Protein AF-A0A0M3KGV6-F1 (afdb_monomer_lite)

Structure (mmCIF, N/CA/C/O backbone):
data_AF-A0A0M3KGV6-F1
#
_entry.id   AF-A0A0M3KGV6-F1
#
loop_
_atom_site.group_PDB
_atom_site.id
_atom_site.type_symbol
_atom_site.label_atom_id
_atom_site.label_alt_id
_atom_site.label_comp_id
_atom_site.label_asym_id
_atom_site.label_entity_id
_atom_site.label_seq_id
_atom_site.pdbx_PDB_ins_code
_atom_site.Cartn_x
_atom_site.Cartn_y
_atom_site.Cartn_z
_atom_site.occupancy
_atom_site.B_iso_or_equiv
_atom_site.auth_seq_id
_atom_site.auth_comp_id
_atom_site.auth_asym_id
_atom_site.auth_atom_id
_atom_site.pdbx_PDB_model_num
ATOM 1 N N . LEU A 1 1 ? -7.366 12.504 20.584 1.00 58.72 1 LEU A N 1
ATOM 2 C CA . LEU A 1 1 ? -8.712 12.771 20.027 1.00 58.72 1 LEU A CA 1
ATOM 3 C C . LEU A 1 1 ? -9.792 12.940 21.110 1.00 58.72 1 LEU A C 1
ATOM 5 O O . LEU A 1 1 ? -10.593 13.842 20.958 1.00 58.72 1 LEU A O 1
ATOM 9 N N . LYS A 1 2 ? -9.774 12.200 22.235 1.00 55.66 2 LYS A N 1
ATOM 10 C CA . LYS A 1 2 ? -10.785 12.264 23.326 1.00 55.66 2 LYS A CA 1
ATOM 11 C C . LYS A 1 2 ? -11.019 13.610 24.062 1.00 55.66 2 LYS A C 1
ATOM 13 O O . LYS A 1 2 ? -11.798 13.629 25.004 1.00 55.66 2 LYS A O 1
ATOM 18 N N . CYS A 1 3 ? -10.371 14.713 23.681 1.00 60.16 3 CYS A N 1
ATOM 19 C CA . CYS A 1 3 ? -10.486 16.003 24.386 1.00 60.16 3 CYS A CA 1
ATOM 20 C C . CYS A 1 3 ? -11.195 17.097 23.567 1.00 60.16 3 CYS A C 1
ATOM 22 O O . CYS A 1 3 ? -11.128 18.264 23.943 1.00 60.16 3 CYS A O 1
ATOM 24 N N . LEU A 1 4 ? -11.817 16.754 22.433 1.00 69.75 4 LEU A N 1
ATOM 25 C CA . LEU A 1 4 ? -12.509 17.725 21.584 1.00 69.75 4 LEU A CA 1
ATOM 26 C C . LEU A 1 4 ? -14.022 17.729 21.868 1.00 69.75 4 LEU A C 1
ATOM 28 O O . LEU A 1 4 ? -14.597 16.651 22.001 1.00 69.75 4 LEU A O 1
ATOM 32 N N . PRO A 1 5 ? -14.682 18.905 21.900 1.00 69.06 5 PRO A N 1
ATOM 33 C CA . PRO A 1 5 ? -16.128 19.014 22.135 1.00 69.06 5 PRO A CA 1
ATOM 34 C C . PRO A 1 5 ? -17.005 18.282 21.102 1.00 69.06 5 PRO A C 1
ATOM 36 O O . PRO A 1 5 ? -18.138 17.945 21.414 1.00 69.06 5 PRO A O 1
ATOM 39 N N . TYR A 1 6 ? -16.473 18.009 19.902 1.00 71.44 6 TYR A N 1
ATOM 40 C CA . TYR A 1 6 ? -17.167 17.366 18.771 1.00 71.44 6 TYR A CA 1
ATOM 41 C C . TYR A 1 6 ? -16.639 15.952 18.479 1.00 71.44 6 TYR A C 1
ATOM 43 O O . TYR A 1 6 ? -16.608 15.504 17.336 1.00 71.44 6 TYR A O 1
ATOM 51 N N . PHE A 1 7 ? -16.136 15.259 19.503 1.00 71.00 7 PHE A N 1
ATOM 52 C CA . PHE A 1 7 ? -15.466 13.969 19.334 1.00 71.00 7 PHE A CA 1
ATOM 53 C C . PHE A 1 7 ? -16.352 12.907 18.661 1.00 71.00 7 PHE A C 1
ATOM 55 O O . PHE A 1 7 ? -15.875 12.227 17.758 1.00 71.00 7 PHE A O 1
ATOM 62 N N . ASP A 1 8 ? -17.630 12.806 19.036 1.00 71.94 8 ASP A N 1
ATOM 63 C CA . ASP A 1 8 ? -18.543 11.795 18.481 1.00 71.94 8 ASP A CA 1
ATOM 64 C C . ASP A 1 8 ? -18.888 12.055 17.002 1.00 71.94 8 ASP A C 1
ATOM 66 O O . ASP A 1 8 ? -18.992 11.123 16.203 1.00 71.94 8 ASP A O 1
ATOM 70 N N . GLU A 1 9 ? -19.009 13.325 16.605 1.00 80.19 9 GLU A N 1
ATOM 71 C CA . GLU A 1 9 ? -19.209 13.711 15.202 1.00 80.19 9 GLU A CA 1
ATOM 72 C C . GLU A 1 9 ? -17.963 13.401 14.364 1.00 80.19 9 GLU A C 1
ATOM 74 O O . GLU A 1 9 ? -18.074 12.872 13.258 1.00 80.19 9 GLU A O 1
ATOM 79 N N . LEU A 1 10 ? -16.778 13.634 14.938 1.00 81.12 10 LEU A N 1
ATOM 80 C CA . LEU A 1 10 ? -15.491 13.328 14.318 1.00 81.12 10 LEU A CA 1
ATOM 81 C C . LEU A 1 10 ? -15.290 11.819 14.114 1.00 81.12 10 LEU A C 1
ATOM 83 O O . LEU A 1 10 ? -14.703 11.402 13.118 1.00 81.12 10 LEU A O 1
ATOM 87 N N . GLU A 1 11 ? -15.765 10.984 15.045 1.00 83.44 11 GLU A N 1
ATOM 88 C CA . GLU A 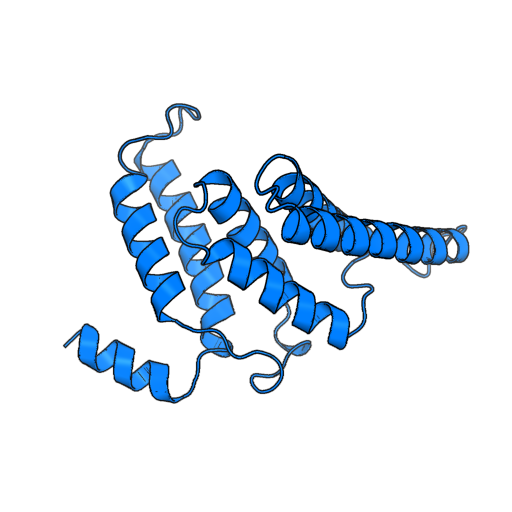1 11 ? -15.710 9.527 14.899 1.00 83.44 11 GLU A CA 1
ATOM 89 C C . GLU A 1 11 ? -16.551 9.044 13.716 1.00 83.44 11 GLU A C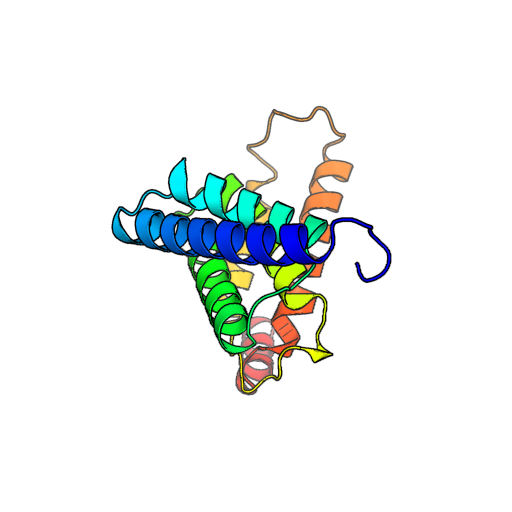 1
ATOM 91 O O . GLU A 1 11 ? -16.076 8.244 12.906 1.00 83.44 11 GLU A O 1
ATOM 96 N N . LYS A 1 12 ? -17.775 9.563 13.586 1.00 87.38 12 LYS A N 1
ATOM 97 C CA . LYS A 1 12 ? -18.666 9.224 12.475 1.00 87.38 12 LYS A CA 1
ATOM 98 C C . LYS A 1 12 ? -18.114 9.716 11.138 1.00 87.38 12 LYS A C 1
ATOM 100 O O . LYS A 1 12 ? -18.116 8.964 10.166 1.00 87.38 12 LYS A O 1
ATOM 105 N N . GLU A 1 13 ? -17.605 10.945 11.098 1.00 89.50 13 GLU A N 1
ATOM 106 C CA . GLU A 1 13 ? -16.963 11.512 9.910 1.00 89.50 13 GLU A CA 1
ATOM 107 C C . GLU A 1 13 ? -15.760 10.668 9.470 1.00 89.50 13 GLU A C 1
ATOM 109 O O . GLU A 1 13 ? -15.630 10.352 8.289 1.00 89.50 13 GLU A O 1
ATOM 114 N N . ALA A 1 14 ? -14.921 10.228 10.413 1.00 90.56 14 ALA A N 1
ATOM 115 C CA . ALA A 1 14 ? -13.785 9.364 10.115 1.00 90.56 14 ALA A CA 1
ATOM 116 C C . ALA A 1 14 ? -14.226 8.009 9.535 1.00 90.56 14 ALA A C 1
ATOM 118 O O . ALA A 1 14 ? -13.641 7.525 8.562 1.00 90.56 14 ALA A O 1
ATOM 119 N N . ASP A 1 15 ? -15.253 7.383 10.107 1.00 91.81 15 ASP A N 1
ATOM 120 C CA . ASP A 1 15 ? -15.755 6.094 9.624 1.00 91.81 15 ASP A CA 1
ATOM 121 C C . ASP A 1 15 ? -16.373 6.228 8.217 1.00 91.81 15 ASP A C 1
ATOM 123 O O . ASP A 1 15 ? -16.167 5.372 7.346 1.00 91.81 15 ASP A O 1
ATOM 127 N N . ASP A 1 16 ? -17.082 7.330 7.960 1.00 93.75 16 ASP A N 1
ATOM 128 C CA . ASP A 1 16 ? -17.654 7.651 6.654 1.00 93.75 16 ASP A CA 1
ATOM 129 C C . ASP A 1 16 ? -16.567 7.975 5.618 1.00 93.75 16 ASP A C 1
ATOM 131 O O . ASP A 1 16 ? -16.615 7.446 4.501 1.00 93.75 16 ASP A O 1
ATOM 135 N N . HIS A 1 17 ? -15.549 8.762 5.975 1.00 94.69 17 HIS A N 1
ATOM 136 C CA . HIS A 1 17 ? -14.412 9.082 5.104 1.00 94.69 17 HIS A CA 1
ATOM 137 C C . HIS A 1 17 ? -13.636 7.820 4.727 1.00 94.69 17 HIS A C 1
ATOM 139 O O . HIS A 1 17 ? -13.374 7.582 3.546 1.00 94.69 17 HIS A O 1
ATOM 145 N N . PHE A 1 18 ? -13.358 6.943 5.695 1.00 95.94 18 PHE A N 1
ATOM 146 C CA . PHE A 1 18 ? -12.679 5.681 5.421 1.00 95.94 18 PHE A CA 1
ATOM 147 C C . PHE A 1 18 ? -13.497 4.766 4.503 1.00 95.94 18 PHE A C 1
ATOM 149 O O . PHE A 1 18 ? -12.945 4.123 3.605 1.00 95.94 18 PHE A O 1
ATOM 156 N N . ARG A 1 19 ? -14.827 4.730 4.668 1.00 95.69 19 ARG A N 1
ATOM 157 C CA . ARG A 1 19 ? -15.716 3.982 3.766 1.00 95.69 19 ARG A CA 1
ATOM 158 C C . ARG A 1 19 ? -15.622 4.496 2.328 1.00 95.69 19 ARG A C 1
ATOM 160 O O . ARG A 1 19 ? -15.545 3.677 1.410 1.00 95.69 19 ARG A O 1
ATOM 167 N N . HIS A 1 20 ? -15.572 5.813 2.133 1.00 96.38 20 HIS A N 1
ATOM 168 C CA . HIS A 1 20 ? -15.391 6.418 0.811 1.00 96.38 20 HIS A CA 1
ATOM 169 C C . HIS A 1 20 ? -14.028 6.077 0.208 1.00 96.38 20 HIS A C 1
ATOM 171 O O . HIS A 1 20 ? -13.972 5.677 -0.953 1.00 96.38 20 HIS A O 1
ATOM 177 N N . ILE A 1 21 ? -12.951 6.134 0.998 1.00 97.06 21 ILE A N 1
ATOM 178 C CA . ILE A 1 21 ? -11.605 5.749 0.546 1.00 97.06 21 ILE A CA 1
ATOM 179 C C . ILE A 1 21 ? -11.587 4.291 0.077 1.00 97.06 21 ILE A C 1
ATOM 181 O O . ILE A 1 21 ? -11.086 4.004 -1.009 1.00 97.06 21 ILE A O 1
ATOM 185 N N . LYS A 1 22 ? -12.181 3.363 0.839 1.00 96.69 22 LYS A N 1
ATOM 186 C CA . LYS A 1 22 ? -12.264 1.949 0.436 1.00 96.69 22 LYS A CA 1
ATOM 187 C C . LYS A 1 22 ? -13.035 1.759 -0.867 1.00 96.69 22 LYS A C 1
ATOM 189 O O . LYS A 1 22 ? -12.568 1.035 -1.746 1.00 96.69 22 LYS A O 1
ATOM 194 N N . ALA A 1 23 ? -14.195 2.403 -0.998 1.00 96.31 23 ALA A N 1
ATOM 195 C CA . ALA A 1 23 ? -14.998 2.334 -2.214 1.00 96.31 23 ALA A CA 1
ATOM 196 C C . ALA A 1 23 ? -14.233 2.899 -3.420 1.00 96.31 23 ALA A C 1
ATOM 198 O O . ALA A 1 23 ? -14.210 2.281 -4.481 1.00 96.31 23 ALA A O 1
ATOM 199 N N . GLY A 1 24 ? -13.554 4.028 -3.228 1.00 96.38 24 GLY A N 1
ATOM 200 C CA . GLY A 1 24 ? -12.732 4.683 -4.233 1.00 96.38 24 GLY A CA 1
ATOM 201 C C . GLY A 1 24 ? -11.551 3.840 -4.703 1.00 96.38 24 GLY A C 1
ATOM 202 O O . GLY A 1 24 ? -11.380 3.636 -5.905 1.00 96.38 24 GLY A O 1
ATOM 203 N N . LEU A 1 25 ? -10.780 3.282 -3.764 1.00 95.81 25 LEU A N 1
ATOM 204 C CA . LEU A 1 25 ? -9.688 2.353 -4.060 1.00 95.81 25 LEU A CA 1
ATOM 205 C C . LEU A 1 25 ? -10.196 1.136 -4.838 1.00 95.81 25 LEU A C 1
ATOM 207 O O . LEU A 1 25 ? -9.640 0.802 -5.882 1.00 95.81 25 LEU A O 1
ATOM 211 N N . ALA A 1 26 ? -11.273 0.498 -4.372 1.00 94.62 26 ALA A N 1
ATOM 212 C CA . ALA A 1 26 ? -11.851 -0.660 -5.048 1.00 94.62 26 ALA A CA 1
ATOM 213 C C . ALA A 1 26 ? -12.304 -0.318 -6.476 1.00 94.62 26 ALA A C 1
ATOM 215 O O . ALA A 1 26 ? -11.986 -1.045 -7.416 1.00 94.62 26 ALA A O 1
ATOM 216 N N . HIS A 1 27 ? -12.993 0.811 -6.651 1.00 95.44 27 HIS A N 1
ATOM 217 C CA . HIS A 1 27 ? -13.465 1.273 -7.952 1.00 95.44 27 HIS A CA 1
ATOM 218 C C . HIS A 1 27 ? -12.301 1.540 -8.914 1.00 95.44 27 HIS A C 1
ATOM 220 O O . HIS A 1 27 ? -12.324 1.069 -10.051 1.00 95.44 27 HIS A O 1
ATOM 226 N N . ALA A 1 28 ? -11.254 2.228 -8.450 1.00 94.06 28 ALA A N 1
ATOM 227 C CA . ALA A 1 28 ? -10.077 2.525 -9.257 1.00 94.06 28 ALA A CA 1
ATOM 228 C C . ALA A 1 28 ? -9.339 1.247 -9.695 1.00 94.06 28 ALA A C 1
ATOM 230 O O . ALA A 1 28 ? -8.945 1.128 -10.855 1.00 94.06 28 ALA A O 1
ATOM 231 N N . VAL A 1 29 ? -9.217 0.250 -8.809 1.00 91.31 29 VAL A N 1
ATOM 232 C CA . VAL A 1 29 ? -8.635 -1.061 -9.151 1.00 91.31 29 VAL A CA 1
ATOM 233 C C . VAL A 1 29 ? -9.477 -1.789 -10.198 1.00 91.31 29 VAL A C 1
ATOM 235 O O . VAL A 1 29 ? -8.926 -2.286 -11.180 1.00 91.31 29 VAL A O 1
ATOM 238 N N . ILE A 1 30 ? -10.800 -1.846 -10.014 1.00 92.31 30 ILE A N 1
ATOM 239 C CA . ILE A 1 30 ? -11.721 -2.545 -10.927 1.00 92.31 30 ILE A CA 1
ATOM 240 C C . ILE A 1 30 ? -11.672 -1.927 -12.327 1.00 92.31 30 ILE A C 1
ATOM 242 O O . ILE A 1 30 ? -11.584 -2.655 -13.317 1.00 92.31 30 ILE A O 1
ATOM 246 N N . LEU A 1 31 ? -11.675 -0.595 -12.413 1.00 93.44 31 LEU A N 1
ATOM 247 C CA . LEU A 1 31 ? -11.576 0.127 -13.682 1.00 93.44 31 LEU A CA 1
ATOM 248 C C . LEU A 1 31 ? -10.165 0.138 -14.278 1.00 93.44 31 LEU A C 1
ATOM 250 O O . LEU A 1 31 ? -9.989 0.608 -15.400 1.00 93.44 31 LEU A O 1
ATOM 254 N N . ARG A 1 32 ? -9.159 -0.367 -13.550 1.00 89.62 32 ARG A N 1
ATOM 255 C CA . ARG A 1 32 ? -7.735 -0.222 -13.892 1.00 89.62 32 ARG A CA 1
ATOM 256 C C . ARG A 1 32 ? -7.338 1.247 -14.086 1.00 89.62 32 ARG A C 1
ATOM 258 O O . ARG A 1 32 ? -6.419 1.554 -14.842 1.00 89.62 32 ARG A O 1
ATOM 265 N N . ASP A 1 33 ? -8.025 2.143 -13.381 1.00 89.44 33 ASP A N 1
ATOM 266 C CA . ASP A 1 33 ? -7.759 3.575 -13.362 1.00 89.44 33 ASP A CA 1
ATOM 267 C C . ASP A 1 33 ? -6.578 3.849 -12.424 1.00 89.44 33 ASP A C 1
ATOM 269 O O . ASP A 1 33 ? -6.719 4.172 -11.239 1.00 89.44 33 ASP A O 1
ATOM 273 N N . THR A 1 34 ? -5.374 3.667 -12.965 1.00 83.00 34 THR A N 1
ATOM 274 C CA . THR A 1 34 ? -4.130 3.980 -12.259 1.00 83.00 34 THR A CA 1
ATOM 275 C C . THR A 1 34 ? -3.962 5.485 -12.066 1.00 83.00 34 THR A C 1
ATOM 277 O O . THR A 1 34 ? -3.440 5.918 -11.035 1.00 83.00 34 THR A O 1
ATOM 280 N N . ARG A 1 35 ? -4.449 6.287 -13.021 1.00 82.69 35 ARG A N 1
ATOM 281 C CA . ARG A 1 35 ? -4.482 7.748 -12.968 1.00 82.69 35 ARG A CA 1
ATOM 282 C C . ARG A 1 35 ? -5.719 8.301 -13.695 1.00 82.69 35 ARG A C 1
ATOM 284 O O . ARG A 1 35 ? -5.867 8.036 -14.888 1.00 82.69 35 ARG A O 1
ATOM 291 N N . PRO A 1 36 ? -6.490 9.190 -13.037 1.00 86.25 36 PRO A N 1
ATOM 292 C CA . PRO A 1 36 ? -6.210 9.790 -11.728 1.00 86.25 36 PRO A CA 1
ATOM 293 C C . PRO A 1 36 ? -6.627 8.934 -10.517 1.00 86.25 36 PRO A C 1
ATOM 295 O O . PRO A 1 36 ? -6.204 9.259 -9.407 1.00 86.25 36 PRO A O 1
ATOM 298 N N . GLY A 1 37 ? -7.413 7.868 -10.702 1.00 91.75 37 GLY A N 1
ATOM 299 C CA . GLY A 1 37 ? -8.152 7.183 -9.635 1.00 91.75 37 GLY A CA 1
ATOM 300 C C . GLY A 1 37 ? -7.294 6.667 -8.482 1.00 91.75 37 GLY A C 1
ATOM 301 O O . GLY A 1 37 ? -7.409 7.161 -7.359 1.00 91.75 37 GLY A O 1
ATOM 302 N N . LEU A 1 38 ? -6.421 5.688 -8.737 1.00 91.25 38 LEU A N 1
ATOM 303 C CA . LEU A 1 38 ? -5.593 5.080 -7.685 1.00 91.25 38 LEU A CA 1
ATOM 304 C C . LEU A 1 38 ? -4.700 6.107 -6.983 1.00 91.25 38 LEU A C 1
ATOM 306 O O . LEU A 1 38 ? -4.631 6.121 -5.756 1.00 91.25 38 LEU A O 1
ATOM 310 N N . VAL A 1 39 ? -4.058 6.997 -7.746 1.00 92.19 39 VAL A N 1
ATOM 311 C CA . VAL A 1 39 ? -3.221 8.069 -7.186 1.00 92.19 39 VAL A CA 1
ATOM 312 C C . VAL A 1 39 ? -4.016 8.949 -6.220 1.00 92.19 39 VAL A C 1
ATOM 314 O O . VAL A 1 39 ? -3.544 9.220 -5.118 1.00 92.19 39 VAL A O 1
ATOM 317 N N . HIS A 1 40 ? -5.218 9.380 -6.609 1.00 95.12 40 HIS A N 1
ATOM 318 C CA . HIS A 1 40 ? -6.065 10.218 -5.766 1.00 95.12 40 HIS A CA 1
ATOM 319 C C . HIS A 1 40 ? -6.411 9.520 -4.447 1.00 95.12 40 HIS A C 1
ATOM 321 O O . HIS A 1 40 ? -6.183 10.082 -3.375 1.00 95.12 40 HIS A O 1
ATOM 327 N N . TRP A 1 41 ? -6.897 8.281 -4.516 1.00 96.69 41 TRP A N 1
ATOM 328 C CA . TRP A 1 41 ? -7.370 7.567 -3.333 1.00 96.69 41 TRP A CA 1
ATOM 329 C C . TRP A 1 41 ? -6.252 7.122 -2.386 1.00 96.69 41 TRP A C 1
ATOM 331 O O . TRP A 1 41 ? -6.474 7.083 -1.177 1.00 96.69 41 TRP A O 1
ATOM 341 N N . ILE A 1 42 ? -5.042 6.850 -2.887 1.00 95.44 42 ILE A N 1
ATOM 342 C CA . ILE A 1 42 ? -3.876 6.597 -2.022 1.00 95.44 42 ILE A CA 1
ATOM 343 C C . ILE A 1 42 ? -3.452 7.884 -1.300 1.00 95.44 42 ILE A C 1
ATOM 345 O O . ILE A 1 42 ? -3.188 7.855 -0.100 1.00 95.44 42 ILE A O 1
ATOM 349 N N . CYS A 1 43 ? -3.463 9.036 -1.978 1.00 94.62 43 CYS A N 1
ATOM 350 C CA . CYS A 1 43 ? -3.212 10.314 -1.308 1.00 94.62 43 CYS A CA 1
ATOM 351 C C . CYS A 1 43 ? -4.284 10.645 -0.255 1.00 94.62 43 CYS A C 1
ATOM 353 O O . CYS A 1 43 ? -3.951 11.163 0.810 1.00 94.62 43 CYS A O 1
ATOM 355 N N . GLU A 1 44 ? -5.559 10.348 -0.524 1.00 96.00 44 GLU A N 1
ATOM 356 C CA . GLU A 1 44 ? -6.631 10.497 0.470 1.00 96.00 44 GLU A CA 1
ATOM 357 C C . GLU A 1 44 ? -6.452 9.551 1.664 1.00 96.00 44 GLU A C 1
ATOM 359 O O . GLU A 1 44 ? -6.677 9.962 2.801 1.00 96.00 44 GLU A O 1
ATOM 364 N N . LEU A 1 45 ? -5.965 8.325 1.445 1.00 95.88 45 LEU A N 1
ATOM 365 C CA . LEU A 1 45 ? -5.607 7.405 2.527 1.00 95.88 45 LEU A CA 1
ATOM 366 C C . LEU A 1 45 ? -4.495 7.974 3.421 1.00 95.88 45 LEU A C 1
ATOM 368 O O . LEU A 1 45 ? -4.594 7.892 4.645 1.00 95.88 45 LEU A O 1
ATOM 372 N N . ASP A 1 46 ? -3.458 8.578 2.843 1.00 93.69 46 ASP A N 1
ATOM 373 C CA . ASP A 1 46 ? -2.385 9.200 3.626 1.00 93.69 46 ASP A CA 1
ATOM 374 C C . ASP A 1 46 ? -2.897 10.389 4.450 1.00 93.69 46 ASP A C 1
ATOM 376 O O . ASP A 1 46 ? -2.563 10.520 5.630 1.00 93.69 46 ASP A O 1
ATOM 380 N N . LYS A 1 47 ? -3.768 11.227 3.871 1.00 93.62 47 LYS A N 1
ATOM 381 C CA . LYS A 1 47 ? -4.434 12.317 4.605 1.00 93.62 47 LYS A CA 1
ATOM 382 C C . LYS A 1 47 ? -5.288 11.781 5.747 1.00 93.62 47 LYS A C 1
ATOM 384 O O . LYS A 1 47 ? -5.183 12.286 6.862 1.00 93.62 47 LYS A O 1
ATOM 389 N N . TYR A 1 48 ? -6.076 10.741 5.489 1.00 94.25 48 TYR A N 1
ATOM 390 C CA . TYR A 1 48 ? -6.877 10.066 6.504 1.00 94.25 48 TYR A CA 1
ATOM 391 C C . TYR A 1 48 ? -6.005 9.566 7.658 1.00 94.25 48 TYR A C 1
ATOM 393 O O . TYR A 1 48 ? -6.297 9.847 8.819 1.00 94.25 48 TYR A O 1
ATOM 401 N N . MET A 1 49 ? -4.888 8.899 7.345 1.00 91.50 49 MET A N 1
ATOM 402 C CA . MET A 1 49 ? -3.944 8.418 8.354 1.00 91.50 49 MET A CA 1
ATOM 403 C C . MET A 1 49 ? -3.317 9.546 9.175 1.00 91.50 49 MET A C 1
ATOM 405 O O . MET A 1 49 ? -3.043 9.358 10.359 1.00 91.50 49 MET A O 1
ATOM 409 N N . ASN A 1 50 ? -3.098 10.716 8.579 1.00 89.62 50 ASN A N 1
ATOM 410 C CA . ASN A 1 50 ? -2.562 11.877 9.286 1.00 89.62 50 ASN A CA 1
ATOM 411 C C . ASN A 1 50 ? -3.613 12.560 10.178 1.00 89.62 50 ASN A C 1
ATOM 413 O O . ASN A 1 50 ? -3.279 13.004 11.274 1.00 89.62 50 ASN A O 1
ATOM 417 N N . LEU A 1 51 ? -4.873 12.625 9.736 1.00 88.50 51 LEU A N 1
ATOM 418 C CA . LEU A 1 51 ? -5.966 13.294 10.454 1.00 88.50 51 LEU A CA 1
ATOM 419 C C . LEU A 1 51 ? -6.560 12.423 11.566 1.00 88.50 51 LEU A C 1
ATOM 421 O O . LEU A 1 51 ? -6.697 12.858 12.709 1.00 88.50 51 LEU A O 1
ATOM 425 N N . TYR A 1 52 ? -6.879 11.173 11.243 1.00 87.44 52 TYR A N 1
ATOM 426 C CA . TYR A 1 52 ? -7.609 10.255 12.118 1.00 87.44 52 TYR A CA 1
ATOM 427 C C . TYR A 1 52 ? -6.727 9.134 12.665 1.00 87.44 52 TYR A C 1
ATOM 429 O O . TYR A 1 52 ? -7.219 8.207 13.313 1.00 87.44 52 TYR A O 1
ATOM 437 N N . SER A 1 53 ? -5.408 9.214 12.447 1.00 85.50 53 SER A N 1
ATOM 438 C CA . SER A 1 53 ? -4.495 8.109 12.742 1.00 85.50 53 SER A CA 1
ATOM 439 C C . SER A 1 53 ? -4.936 6.840 11.992 1.00 85.50 53 SER A C 1
ATOM 441 O O . SER A 1 53 ? -5.442 6.889 10.878 1.00 85.50 53 SER A O 1
ATOM 443 N N . ARG A 1 54 ? -4.746 5.660 12.577 1.00 83.44 54 ARG A N 1
ATOM 444 C CA . ARG A 1 54 ? -5.060 4.373 11.937 1.00 83.44 54 ARG A CA 1
ATOM 445 C C . ARG A 1 54 ? -6.388 3.832 12.445 1.00 83.44 54 ARG A C 1
ATOM 447 O O . ARG A 1 54 ? -6.427 2.751 13.026 1.00 83.44 54 ARG A O 1
ATOM 454 N N . ARG A 1 55 ? -7.460 4.616 12.307 1.00 88.25 55 ARG A N 1
ATOM 455 C CA . ARG A 1 55 ? -8.810 4.229 12.749 1.00 88.25 55 ARG A CA 1
ATOM 456 C C . ARG A 1 55 ? -9.461 3.269 11.741 1.00 88.25 55 ARG A C 1
ATOM 458 O O . ARG A 1 55 ? -10.481 3.548 11.134 1.00 88.25 55 ARG A O 1
ATOM 465 N N . PHE A 1 56 ? -8.845 2.110 11.561 1.00 91.31 56 PHE A N 1
ATOM 466 C CA . PHE A 1 56 ? -9.371 1.014 10.754 1.00 91.31 56 PHE A CA 1
ATOM 467 C C . PHE A 1 56 ? -9.060 -0.320 11.429 1.00 91.31 56 PHE A C 1
ATOM 469 O O . PHE A 1 56 ? -8.204 -0.406 12.313 1.00 91.31 56 PHE A O 1
ATOM 476 N N . THR A 1 57 ? -9.777 -1.376 11.049 1.00 92.75 57 THR A N 1
ATOM 477 C CA . THR A 1 57 ? -9.575 -2.691 11.665 1.00 92.75 57 THR A CA 1
ATOM 478 C C . THR A 1 57 ? -8.225 -3.288 11.263 1.00 92.75 57 THR A C 1
ATOM 480 O O . THR A 1 57 ? -7.656 -2.941 10.227 1.00 92.75 57 THR A O 1
ATOM 483 N N . LYS A 1 58 ? -7.719 -4.257 12.038 1.00 91.69 58 LYS A N 1
ATOM 484 C CA . LYS A 1 58 ? -6.512 -5.013 11.657 1.00 91.69 58 LYS A CA 1
ATOM 485 C C . LYS A 1 58 ? -6.671 -5.685 10.284 1.00 91.69 58 LYS A C 1
ATOM 487 O O . LYS A 1 58 ? -5.732 -5.703 9.495 1.00 91.69 58 LYS A O 1
ATOM 492 N N . SER A 1 59 ? -7.867 -6.197 9.982 1.00 94.00 59 SER A N 1
ATOM 493 C CA . SER A 1 59 ? -8.174 -6.796 8.678 1.00 94.00 59 SER A CA 1
ATOM 494 C C . SER A 1 59 ? -8.060 -5.774 7.546 1.00 94.00 59 SER A C 1
ATOM 496 O O . SER A 1 59 ? -7.399 -6.050 6.545 1.00 94.00 59 SER A O 1
ATOM 498 N N . ASP A 1 60 ? -8.652 -4.586 7.717 1.00 94.44 60 ASP A N 1
ATOM 499 C CA . ASP A 1 60 ? -8.524 -3.497 6.743 1.00 94.44 60 ASP A CA 1
ATOM 500 C C . ASP A 1 60 ? -7.048 -3.103 6.566 1.00 94.44 60 ASP A C 1
ATOM 502 O O . ASP A 1 60 ? -6.585 -2.952 5.441 1.00 94.44 60 ASP A O 1
ATOM 506 N N . HIS A 1 61 ? -6.276 -3.005 7.656 1.00 94.69 61 HIS A N 1
ATOM 507 C CA . HIS A 1 61 ? -4.847 -2.670 7.601 1.00 94.69 61 HIS A CA 1
ATOM 508 C C . HIS A 1 61 ? -4.058 -3.666 6.743 1.00 94.69 61 HIS A C 1
ATOM 510 O O . HIS A 1 61 ? -3.311 -3.260 5.853 1.00 94.69 61 HIS A O 1
ATOM 516 N N . ILE A 1 62 ? -4.259 -4.969 6.959 1.00 94.62 62 ILE A N 1
ATOM 517 C CA . ILE A 1 62 ? -3.616 -6.030 6.170 1.00 94.62 62 ILE A CA 1
ATOM 518 C C . ILE A 1 62 ? -3.989 -5.905 4.687 1.00 94.62 62 ILE A C 1
ATOM 520 O O . ILE A 1 62 ? -3.125 -6.038 3.818 1.00 94.62 62 ILE A O 1
ATOM 524 N N . GLN A 1 63 ? -5.264 -5.648 4.384 1.00 95.31 63 GLN A N 1
ATOM 525 C CA . GLN A 1 63 ? -5.738 -5.489 3.008 1.00 95.31 63 GLN A CA 1
ATOM 526 C C . GLN A 1 63 ? -5.152 -4.246 2.334 1.00 95.31 63 GLN A C 1
ATOM 528 O O . GLN A 1 63 ? -4.717 -4.339 1.189 1.00 95.31 63 GLN A O 1
ATOM 533 N N . LEU A 1 64 ? -5.073 -3.117 3.043 1.00 95.56 64 LEU A N 1
ATOM 534 C CA . LEU A 1 64 ? -4.451 -1.889 2.547 1.00 95.56 64 LEU A CA 1
ATOM 535 C C . LEU A 1 64 ? -2.968 -2.101 2.238 1.00 95.56 64 LEU A C 1
ATOM 537 O O . LEU A 1 64 ? -2.519 -1.731 1.158 1.00 95.56 64 LEU A O 1
ATOM 541 N N . VAL A 1 65 ? -2.220 -2.757 3.132 1.00 94.94 65 VAL A N 1
ATOM 542 C CA . VAL A 1 65 ? -0.801 -3.080 2.899 1.00 94.94 65 VAL A CA 1
ATOM 543 C C . VAL A 1 65 ? -0.635 -3.928 1.640 1.00 94.94 65 VAL A C 1
ATOM 545 O O . VAL A 1 65 ? 0.175 -3.590 0.779 1.00 94.94 65 VAL A O 1
ATOM 548 N N . LYS A 1 66 ? -1.426 -4.999 1.496 1.00 94.19 66 LYS A N 1
ATOM 549 C CA . LYS A 1 66 ? -1.375 -5.878 0.317 1.00 94.19 66 LYS A CA 1
ATOM 550 C C . LYS A 1 66 ? -1.739 -5.136 -0.965 1.00 94.19 66 LYS A C 1
ATOM 552 O O . LYS A 1 66 ? -1.070 -5.320 -1.980 1.00 94.19 66 LYS A O 1
ATOM 557 N N . LEU A 1 67 ? -2.771 -4.294 -0.920 1.00 94.50 67 LEU A N 1
ATOM 558 C CA . LEU A 1 67 ? -3.213 -3.501 -2.061 1.00 94.50 67 LEU A CA 1
ATOM 559 C C . LEU A 1 67 ? -2.131 -2.512 -2.501 1.00 94.50 67 LEU A C 1
ATOM 561 O O . LEU A 1 67 ? -1.718 -2.543 -3.656 1.00 94.50 67 LEU A O 1
ATOM 565 N N . VAL A 1 68 ? -1.634 -1.679 -1.582 1.00 94.12 68 VAL A N 1
ATOM 566 C CA . VAL A 1 68 ? -0.624 -0.655 -1.888 1.00 94.12 68 VAL A CA 1
ATOM 567 C C . VAL A 1 68 ? 0.672 -1.301 -2.377 1.00 94.12 68 VAL A C 1
ATOM 569 O O . VAL A 1 68 ? 1.250 -0.840 -3.358 1.00 94.12 68 VAL A O 1
ATOM 572 N N . TYR A 1 69 ? 1.098 -2.409 -1.763 1.00 93.25 69 TYR A N 1
ATOM 573 C CA . TYR A 1 69 ? 2.247 -3.179 -2.239 1.00 93.25 69 TYR A CA 1
ATOM 574 C C . TYR A 1 69 ? 2.025 -3.748 -3.652 1.00 93.25 69 TYR A C 1
ATOM 576 O O . TYR A 1 69 ? 2.927 -3.706 -4.487 1.00 93.25 69 TYR A O 1
ATOM 584 N N . SER A 1 70 ? 0.819 -4.230 -3.962 1.00 92.38 70 SER A N 1
ATOM 585 C CA . SER A 1 70 ? 0.488 -4.722 -5.308 1.00 92.38 70 SER A CA 1
ATOM 586 C C . SER A 1 70 ? 0.494 -3.597 -6.347 1.00 92.38 70 SER A C 1
ATOM 588 O O . SER A 1 70 ? 0.965 -3.795 -7.462 1.00 92.38 70 SER A O 1
ATOM 590 N N . CYS A 1 71 ? 0.015 -2.401 -5.990 1.00 90.44 71 CYS A N 1
ATOM 591 C CA . CYS A 1 71 ? 0.088 -1.222 -6.855 1.00 90.44 71 CYS A CA 1
ATOM 592 C C . CYS A 1 71 ? 1.536 -0.768 -7.085 1.00 90.44 71 CYS A C 1
ATOM 594 O O . CYS A 1 71 ? 1.885 -0.412 -8.208 1.00 90.44 71 CYS A O 1
ATOM 596 N N . LEU A 1 72 ? 2.373 -0.821 -6.043 1.00 89.31 72 LEU A N 1
ATOM 597 C CA . LEU A 1 72 ? 3.800 -0.507 -6.112 1.00 89.31 72 LEU A CA 1
ATOM 598 C C . LEU A 1 72 ? 4.544 -1.456 -7.060 1.00 89.31 72 LEU A C 1
ATOM 600 O O . LEU A 1 72 ? 5.382 -1.012 -7.832 1.00 89.31 72 LEU A O 1
ATOM 604 N N . THR A 1 73 ? 4.220 -2.749 -7.002 1.00 89.31 73 THR A N 1
ATOM 605 C CA . THR A 1 73 ? 4.907 -3.832 -7.731 1.00 89.31 73 THR A CA 1
ATOM 606 C C . THR A 1 73 ? 4.271 -4.193 -9.071 1.00 89.31 73 THR A C 1
ATOM 608 O O . THR A 1 73 ? 4.670 -5.149 -9.740 1.00 89.31 73 THR A O 1
ATOM 611 N N . MET A 1 74 ? 3.280 -3.414 -9.499 1.00 87.12 74 MET A N 1
ATOM 612 C CA . MET A 1 74 ? 2.597 -3.607 -10.768 1.00 87.12 74 MET A CA 1
ATOM 613 C C . MET A 1 74 ? 3.544 -3.333 -11.943 1.00 87.12 74 MET A C 1
ATOM 615 O O . MET A 1 74 ? 4.180 -2.284 -12.034 1.00 87.12 74 MET A O 1
ATOM 619 N N . LYS A 1 75 ? 3.592 -4.264 -12.902 1.00 79.81 75 LYS A N 1
ATOM 620 C CA . LYS A 1 75 ? 4.384 -4.093 -14.127 1.00 79.81 75 LYS A CA 1
ATOM 621 C C . LYS A 1 75 ? 3.936 -2.837 -14.878 1.00 79.81 75 LYS A C 1
ATOM 623 O O . LYS A 1 75 ? 2.743 -2.671 -15.126 1.00 79.81 75 LYS A O 1
ATOM 628 N N . LYS A 1 76 ? 4.899 -2.010 -15.304 1.00 75.44 76 LYS A N 1
ATOM 629 C CA . LYS A 1 76 ? 4.668 -0.727 -15.998 1.00 75.44 76 LYS A CA 1
ATOM 630 C C . LYS A 1 76 ? 3.916 0.314 -15.153 1.00 75.44 76 LYS A C 1
ATOM 632 O O . LYS A 1 76 ? 3.227 1.167 -15.711 1.00 75.44 76 LYS A O 1
ATOM 637 N N . ALA A 1 77 ? 4.013 0.240 -13.824 1.00 77.50 77 ALA A N 1
ATOM 638 C CA . ALA A 1 77 ? 3.550 1.326 -12.974 1.00 77.50 77 ALA A CA 1
ATOM 639 C C . ALA A 1 77 ? 4.322 2.616 -13.297 1.00 77.50 77 ALA A C 1
ATOM 641 O O . ALA A 1 77 ? 5.541 2.611 -13.444 1.00 77.50 77 ALA A O 1
ATOM 642 N N . ASP A 1 78 ? 3.590 3.721 -13.415 1.00 80.19 78 ASP A N 1
ATOM 643 C CA . ASP A 1 78 ? 4.161 5.054 -13.597 1.00 80.19 78 ASP A CA 1
ATOM 644 C C . ASP A 1 78 ? 4.975 5.477 -12.361 1.00 80.19 78 ASP A C 1
ATOM 646 O O . ASP A 1 78 ? 4.579 5.200 -11.225 1.00 80.19 78 ASP A O 1
ATOM 650 N N . PHE A 1 79 ? 6.077 6.202 -12.569 1.00 79.12 79 PHE A N 1
ATOM 651 C CA . PHE A 1 79 ? 7.013 6.577 -11.503 1.00 79.12 79 PHE A CA 1
ATOM 652 C C . PHE A 1 79 ? 6.344 7.330 -10.344 1.00 79.12 79 PHE A C 1
ATOM 654 O O . PHE A 1 79 ? 6.628 7.076 -9.171 1.00 79.12 79 PHE A O 1
ATOM 661 N N . ARG A 1 80 ? 5.380 8.214 -10.632 1.00 81.69 80 ARG A N 1
ATOM 662 C CA . ARG A 1 80 ? 4.644 8.925 -9.575 1.00 81.69 80 ARG A CA 1
ATOM 663 C C . ARG A 1 80 ? 3.750 7.987 -8.772 1.00 81.69 80 ARG A C 1
ATOM 665 O O . ARG A 1 80 ? 3.652 8.165 -7.560 1.00 81.69 80 ARG A O 1
ATOM 672 N N . LEU A 1 81 ? 3.101 7.011 -9.414 1.00 84.69 81 LEU A N 1
ATOM 673 C CA . LEU A 1 81 ? 2.314 6.005 -8.696 1.00 84.69 81 LEU A CA 1
ATOM 674 C C . LEU A 1 81 ? 3.225 5.190 -7.773 1.00 84.69 81 LEU A C 1
ATOM 676 O O . LEU A 1 81 ? 2.891 5.025 -6.602 1.00 84.69 81 LEU A O 1
ATOM 680 N N . VAL A 1 82 ? 4.389 4.761 -8.269 1.00 86.38 82 VAL A N 1
ATOM 681 C CA . VAL A 1 82 ? 5.407 4.051 -7.480 1.00 86.38 82 VAL A CA 1
ATOM 682 C C . VAL A 1 82 ? 5.823 4.880 -6.263 1.00 86.38 82 VAL A C 1
ATOM 684 O O . VAL A 1 82 ? 5.743 4.395 -5.137 1.00 86.38 82 VAL A O 1
ATOM 687 N N . LYS A 1 83 ? 6.178 6.156 -6.453 1.00 84.69 83 LYS A N 1
ATOM 688 C CA . LYS A 1 83 ? 6.601 7.063 -5.372 1.00 84.69 83 LYS A CA 1
ATOM 689 C C . LYS A 1 83 ? 5.520 7.260 -4.305 1.00 84.69 83 LYS A C 1
ATOM 691 O O . LYS A 1 83 ? 5.809 7.197 -3.111 1.00 84.69 83 LYS A O 1
ATOM 696 N N . ILE A 1 84 ? 4.270 7.459 -4.724 1.00 89.38 84 ILE A N 1
ATOM 697 C CA . ILE A 1 84 ? 3.129 7.633 -3.812 1.00 89.38 84 ILE A CA 1
ATOM 698 C C . ILE A 1 84 ? 2.837 6.333 -3.052 1.00 89.38 84 ILE A C 1
ATOM 700 O O . ILE A 1 84 ? 2.683 6.359 -1.832 1.00 89.38 84 ILE A O 1
ATOM 704 N N . CYS A 1 85 ? 2.836 5.185 -3.735 1.00 91.38 85 CYS A N 1
ATOM 705 C CA . CYS A 1 85 ? 2.645 3.887 -3.087 1.00 91.38 85 CYS A CA 1
ATOM 706 C C . CYS A 1 85 ? 3.774 3.578 -2.096 1.00 91.38 85 CYS A C 1
ATOM 708 O O . CYS A 1 85 ? 3.504 3.081 -1.009 1.00 91.38 85 CYS A O 1
ATOM 710 N N . ALA A 1 86 ? 5.025 3.896 -2.434 1.00 89.56 86 ALA A N 1
ATOM 711 C CA . ALA A 1 86 ? 6.180 3.688 -1.566 1.00 89.56 86 ALA A CA 1
ATOM 712 C C . ALA A 1 86 ? 6.068 4.507 -0.268 1.00 89.56 86 ALA A C 1
ATOM 714 O O . ALA A 1 86 ? 6.288 3.982 0.830 1.00 89.56 86 ALA A O 1
ATOM 715 N N . HIS A 1 87 ? 5.662 5.775 -0.378 1.00 90.62 87 HIS A N 1
ATOM 716 C CA . HIS A 1 87 ? 5.402 6.628 0.779 1.00 90.62 87 HIS A CA 1
ATOM 717 C C . HIS A 1 87 ? 4.267 6.072 1.650 1.00 90.62 87 HIS A C 1
ATOM 719 O O . HIS A 1 87 ? 4.457 5.859 2.851 1.00 90.62 87 HIS A O 1
ATOM 725 N N . SER A 1 88 ? 3.120 5.763 1.041 1.00 93.12 88 SER A N 1
ATOM 726 C CA . SER A 1 88 ? 1.954 5.256 1.766 1.00 93.12 88 SER A CA 1
ATOM 727 C C . SER A 1 88 ? 2.227 3.900 2.424 1.00 93.12 88 SER A C 1
ATOM 729 O O . SER A 1 88 ? 1.886 3.689 3.588 1.00 93.12 88 SER A O 1
ATOM 731 N N . LEU A 1 89 ? 2.944 2.998 1.742 1.00 92.88 89 LEU A N 1
ATOM 732 C CA . LEU A 1 89 ? 3.364 1.707 2.290 1.00 92.88 89 LEU A CA 1
ATOM 733 C C . LEU A 1 89 ? 4.303 1.879 3.489 1.00 92.88 89 LEU A C 1
ATOM 735 O O . LEU A 1 89 ? 4.131 1.203 4.503 1.00 92.88 89 LEU A O 1
ATOM 739 N N . SER A 1 90 ? 5.260 2.808 3.407 1.00 91.06 90 SER A N 1
ATOM 740 C CA . SER A 1 90 ? 6.144 3.135 4.533 1.00 91.06 90 SER A CA 1
ATOM 741 C C . SER A 1 90 ? 5.346 3.629 5.732 1.00 91.06 90 SER A C 1
ATOM 743 O O . SER A 1 90 ? 5.580 3.178 6.853 1.00 91.06 90 SER A O 1
ATOM 745 N N . ASN A 1 91 ? 4.349 4.490 5.501 1.00 91.00 91 ASN A N 1
ATOM 746 C CA . ASN A 1 91 ? 3.452 4.928 6.558 1.00 91.00 91 ASN A CA 1
ATOM 747 C C . ASN A 1 91 ? 2.686 3.723 7.125 1.00 91.00 91 ASN A C 1
ATOM 749 O O . ASN A 1 91 ? 2.795 3.430 8.312 1.00 91.00 91 ASN A O 1
ATOM 753 N N . LEU A 1 92 ? 2.014 2.918 6.302 1.00 91.50 92 LEU A N 1
ATOM 754 C CA . LEU A 1 92 ? 1.272 1.731 6.745 1.00 91.50 92 LEU A CA 1
ATOM 755 C C . LEU A 1 92 ? 2.124 0.734 7.554 1.00 91.50 92 LEU A C 1
ATOM 757 O O . LEU A 1 92 ? 1.597 0.145 8.497 1.00 91.50 92 LEU A O 1
ATOM 761 N N . LEU A 1 93 ? 3.422 0.603 7.272 1.00 89.81 93 LEU A N 1
ATOM 762 C CA . LEU A 1 93 ? 4.345 -0.315 7.956 1.00 89.81 93 LEU A CA 1
ATOM 763 C C . LEU A 1 93 ? 5.198 0.330 9.066 1.00 89.81 93 LEU A C 1
ATOM 765 O O . LEU A 1 93 ? 6.003 -0.355 9.702 1.00 89.81 93 LEU A O 1
ATOM 769 N N . PHE A 1 94 ? 5.035 1.629 9.327 1.00 87.12 94 PHE A N 1
ATOM 770 C CA . PHE A 1 94 ? 5.842 2.355 10.313 1.00 87.12 94 PHE A CA 1
ATOM 771 C C . PHE A 1 94 ? 5.724 1.767 11.732 1.00 87.12 94 PHE A C 1
ATOM 773 O O . PHE A 1 94 ? 6.728 1.591 12.422 1.00 87.12 94 PHE A O 1
ATOM 780 N N . LYS A 1 95 ? 4.499 1.417 12.147 1.00 84.31 95 LYS A N 1
ATOM 781 C CA . LYS A 1 95 ? 4.182 0.834 13.461 1.00 84.31 95 LYS A CA 1
ATOM 782 C C . LYS A 1 95 ? 4.197 -0.694 13.414 1.00 84.31 95 LYS A C 1
ATOM 784 O O . LYS A 1 95 ? 3.173 -1.327 13.147 1.00 84.31 95 LYS A O 1
ATOM 789 N N . LYS A 1 96 ? 5.371 -1.278 13.656 1.00 78.69 96 LYS A N 1
ATOM 790 C CA . LYS A 1 96 ? 5.626 -2.728 13.557 1.00 78.69 96 LYS A CA 1
ATOM 791 C C . LYS A 1 96 ? 4.805 -3.559 14.545 1.00 78.69 96 LYS A C 1
ATOM 793 O O . LYS A 1 96 ? 4.528 -4.719 14.282 1.00 78.69 96 LYS A O 1
ATOM 798 N N . GLU A 1 97 ? 4.400 -2.971 15.663 1.00 82.31 97 GLU A N 1
ATOM 799 C CA . GLU A 1 97 ? 3.590 -3.602 16.704 1.00 82.31 97 GLU A CA 1
ATOM 800 C C . GLU A 1 97 ? 2.150 -3.917 16.264 1.00 82.31 97 GLU A C 1
ATOM 802 O O . GLU A 1 97 ? 1.482 -4.729 16.898 1.00 82.31 97 GLU A O 1
ATOM 807 N N . LEU A 1 98 ? 1.666 -3.303 15.176 1.00 84.75 98 LEU A N 1
ATOM 808 C CA . LEU A 1 98 ? 0.294 -3.492 14.687 1.00 84.75 98 LEU A CA 1
ATOM 809 C C . LEU A 1 98 ? 0.133 -4.716 13.774 1.00 84.75 98 LEU A C 1
ATOM 811 O O . LEU A 1 98 ? -0.981 -5.218 13.610 1.00 84.75 98 LEU A O 1
ATOM 815 N N . LEU A 1 99 ? 1.227 -5.194 13.173 1.00 87.75 99 LEU A N 1
ATOM 816 C CA . LEU A 1 99 ? 1.223 -6.278 12.193 1.00 87.75 99 LEU A CA 1
ATOM 817 C C . LEU A 1 99 ? 2.342 -7.271 12.486 1.00 87.75 99 LEU A C 1
ATOM 819 O O . LEU A 1 99 ? 3.519 -6.910 12.501 1.00 87.75 99 LEU A O 1
ATOM 823 N N . SER A 1 100 ? 1.979 -8.540 12.637 1.00 84.44 100 SER A N 1
ATOM 824 C CA . SER A 1 100 ? 2.940 -9.634 12.729 1.00 84.44 100 SER A CA 1
ATOM 825 C C . SER A 1 100 ? 3.407 -10.088 11.342 1.00 84.44 100 SER A C 1
ATOM 827 O O . SER A 1 100 ? 2.781 -9.801 10.319 1.00 84.44 100 SER A O 1
ATOM 829 N N . ARG A 1 101 ? 4.499 -10.858 11.302 1.00 81.12 101 ARG A N 1
ATOM 830 C CA . ARG A 1 101 ? 4.995 -11.495 10.068 1.00 81.12 101 ARG A CA 1
ATOM 831 C C . ARG A 1 101 ? 3.992 -12.489 9.464 1.00 81.12 101 ARG A C 1
ATOM 833 O O . ARG A 1 101 ? 4.038 -12.759 8.270 1.00 81.12 101 ARG A O 1
ATOM 840 N N . GLU A 1 102 ? 3.100 -13.055 10.271 1.00 82.56 102 GLU A N 1
ATOM 841 C CA . GLU A 1 102 ? 2.085 -13.998 9.787 1.00 82.56 102 GLU A CA 1
ATOM 842 C C . GLU A 1 102 ? 0.926 -13.283 9.087 1.00 82.56 102 GLU A C 1
ATOM 844 O O . GLU A 1 102 ? 0.342 -13.826 8.150 1.00 82.56 102 GLU A O 1
ATOM 849 N N . ASP A 1 103 ? 0.645 -12.040 9.487 1.00 85.81 103 ASP A N 1
ATOM 850 C CA . ASP A 1 103 ? -0.422 -11.220 8.911 1.00 85.81 103 ASP A CA 1
ATOM 851 C C . ASP A 1 103 ? -0.092 -10.761 7.478 1.00 85.81 103 ASP A C 1
ATOM 853 O O . ASP A 1 103 ? -0.969 -10.690 6.607 1.00 85.81 103 ASP A O 1
ATOM 857 N N . VAL A 1 104 ? 1.184 -10.445 7.227 1.00 86.69 104 VAL A N 1
ATOM 858 C CA . VAL A 1 104 ? 1.669 -9.902 5.954 1.00 86.69 104 VAL A CA 1
ATOM 859 C C . VAL A 1 104 ? 2.955 -10.608 5.534 1.00 86.69 104 VAL A C 1
ATOM 861 O O . VAL A 1 104 ? 3.962 -10.553 6.235 1.00 86.69 104 VAL A O 1
ATOM 864 N N . LYS A 1 105 ? 2.925 -11.206 4.339 1.00 87.25 105 LYS A N 1
ATOM 865 C CA . LYS A 1 105 ? 4.097 -11.733 3.635 1.00 87.25 105 LYS A CA 1
ATOM 866 C C . LYS A 1 105 ? 4.282 -10.930 2.354 1.00 87.25 105 LYS A C 1
ATOM 868 O O . LYS A 1 105 ? 3.359 -10.885 1.543 1.00 87.25 105 LYS A O 1
ATOM 873 N N . LEU A 1 106 ? 5.425 -10.267 2.219 1.00 87.69 106 LEU A N 1
ATOM 874 C CA . LEU A 1 106 ? 5.776 -9.469 1.043 1.00 87.69 106 LEU A CA 1
ATOM 875 C C . LEU A 1 106 ? 6.938 -10.132 0.312 1.00 87.69 106 LEU A C 1
ATOM 877 O O . LEU A 1 106 ? 7.894 -10.571 0.954 1.00 87.69 106 LEU A O 1
ATOM 881 N N . ASP A 1 107 ? 6.879 -10.160 -1.015 1.00 86.56 107 ASP A N 1
ATOM 882 C CA . ASP A 1 107 ? 7.992 -10.649 -1.820 1.00 86.56 107 ASP A CA 1
ATOM 883 C C . ASP A 1 107 ? 9.093 -9.584 -1.893 1.00 86.56 107 ASP A C 1
ATOM 885 O O . ASP A 1 107 ? 8.848 -8.379 -1.975 1.00 86.56 107 ASP A O 1
ATOM 889 N N . TRP A 1 108 ? 10.348 -10.004 -1.821 1.00 85.56 108 TRP A N 1
ATOM 890 C CA . TRP A 1 108 ? 11.460 -9.055 -1.820 1.00 85.56 108 TRP A CA 1
ATOM 891 C C . TRP A 1 108 ? 11.896 -8.689 -3.248 1.00 85.56 108 TRP A C 1
ATOM 893 O O . TRP A 1 108 ? 12.268 -7.544 -3.498 1.00 85.56 108 TRP A O 1
ATOM 903 N N . ARG A 1 109 ? 11.781 -9.635 -4.194 1.00 84.94 109 ARG A N 1
ATOM 904 C CA . ARG A 1 109 ? 12.257 -9.499 -5.583 1.00 84.94 109 ARG A CA 1
ATOM 905 C C . ARG A 1 109 ? 11.628 -8.318 -6.330 1.00 84.94 109 ARG A C 1
ATOM 907 O O . ARG A 1 109 ? 12.384 -7.495 -6.832 1.00 84.94 109 ARG A O 1
ATOM 914 N N . PRO A 1 110 ? 10.290 -8.125 -6.337 1.00 87.06 110 PRO A N 1
ATOM 915 C CA . PRO A 1 110 ? 9.705 -7.002 -7.070 1.00 87.06 110 PRO A CA 1
ATOM 916 C C . PRO A 1 110 ? 10.140 -5.637 -6.521 1.00 87.06 110 PRO A C 1
ATOM 918 O O . PRO A 1 110 ? 10.284 -4.683 -7.275 1.00 87.06 110 PRO A O 1
ATOM 921 N N . LEU A 1 111 ? 10.375 -5.533 -5.206 1.00 84.19 111 LEU A N 1
ATOM 922 C CA . LEU A 1 111 ? 10.910 -4.310 -4.602 1.00 84.19 111 LEU A CA 1
ATOM 923 C C . LEU A 1 111 ? 12.358 -4.059 -5.017 1.00 84.19 111 LEU A C 1
ATOM 925 O O . LEU A 1 111 ? 12.724 -2.912 -5.256 1.00 84.19 111 LEU A O 1
ATOM 929 N N . HIS A 1 112 ? 13.169 -5.116 -5.077 1.00 82.88 112 HIS A N 1
ATOM 930 C CA . HIS A 1 112 ? 14.549 -5.030 -5.532 1.00 82.88 112 HIS A CA 1
ATOM 931 C C . HIS A 1 112 ? 14.624 -4.573 -6.994 1.00 82.88 112 HIS A C 1
ATOM 933 O O . HIS A 1 112 ? 15.354 -3.632 -7.293 1.00 82.88 112 HIS A O 1
ATOM 939 N N . ASP A 1 113 ? 13.807 -5.154 -7.874 1.00 83.94 113 ASP A N 1
ATOM 940 C CA . ASP A 1 113 ? 13.755 -4.781 -9.291 1.00 83.94 113 ASP A CA 1
ATOM 941 C C . ASP A 1 113 ? 13.397 -3.301 -9.475 1.00 83.94 113 ASP A C 1
ATOM 943 O O . ASP A 1 113 ? 14.047 -2.596 -10.245 1.00 83.94 113 ASP A O 1
ATOM 947 N N . ILE A 1 114 ? 12.412 -2.798 -8.721 1.00 81.44 114 ILE A N 1
ATOM 948 C CA . ILE A 1 114 ? 12.034 -1.379 -8.772 1.00 81.44 114 ILE A CA 1
ATOM 949 C C . ILE A 1 114 ? 13.136 -0.496 -8.195 1.00 81.44 114 ILE A C 1
ATOM 951 O O . ILE A 1 114 ? 13.413 0.565 -8.745 1.00 81.44 114 ILE A O 1
ATOM 955 N N . TYR A 1 115 ? 13.772 -0.905 -7.096 1.00 80.06 115 TYR A N 1
ATOM 956 C CA . TYR A 1 115 ? 14.891 -0.161 -6.526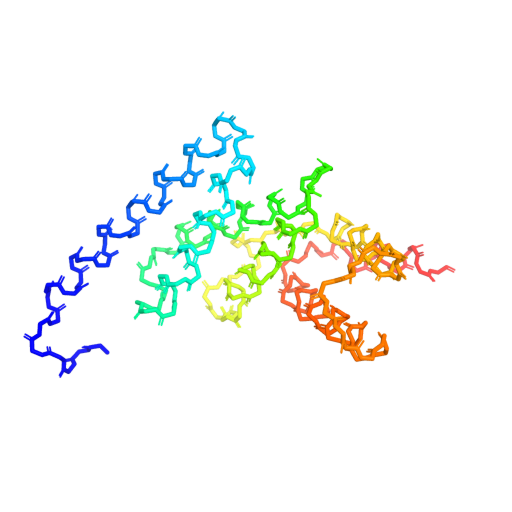 1.00 80.06 115 TYR A CA 1
ATOM 957 C C . TYR A 1 115 ? 16.029 -0.013 -7.540 1.00 80.06 115 TYR A C 1
ATOM 959 O O . TYR A 1 115 ? 16.542 1.092 -7.720 1.00 80.06 115 TYR A O 1
ATOM 967 N N . VAL A 1 116 ? 16.386 -1.097 -8.233 1.00 78.62 116 VAL A N 1
ATOM 968 C CA . VAL A 1 116 ? 17.357 -1.095 -9.331 1.00 78.62 116 VAL A CA 1
ATOM 969 C C . VAL A 1 116 ? 16.880 -0.147 -10.432 1.00 78.62 116 VAL A C 1
ATOM 971 O O . VAL A 1 116 ? 17.575 0.815 -10.748 1.00 78.62 116 VAL A O 1
ATOM 974 N N . GLU A 1 117 ? 15.670 -0.341 -10.957 1.00 76.25 117 GLU A N 1
ATOM 975 C CA . GLU A 1 117 ? 15.116 0.477 -12.039 1.00 76.25 117 GLU A CA 1
ATOM 976 C C . GLU A 1 117 ? 15.113 1.974 -11.701 1.00 76.25 117 GLU A C 1
ATOM 978 O O . GLU A 1 117 ? 15.566 2.782 -12.507 1.00 76.25 117 GLU A O 1
ATOM 983 N N . VAL A 1 118 ? 14.668 2.357 -10.504 1.00 70.06 118 VAL A N 1
ATOM 984 C CA . VAL A 1 118 ? 14.634 3.756 -10.064 1.00 70.06 118 VAL A CA 1
ATOM 985 C C . VAL A 1 118 ? 16.034 4.310 -9.819 1.00 70.06 118 VAL A C 1
ATOM 987 O O . VAL A 1 118 ? 16.301 5.446 -10.200 1.00 70.06 118 VAL A O 1
ATOM 990 N N . SER A 1 119 ? 16.944 3.535 -9.230 1.00 68.06 119 SER A N 1
ATOM 991 C CA . SER A 1 119 ? 18.318 3.995 -8.983 1.00 68.06 119 SER A CA 1
ATOM 992 C C . SER A 1 119 ? 19.074 4.268 -10.285 1.00 68.06 119 SER A C 1
ATOM 994 O O . SER A 1 119 ? 19.876 5.197 -10.335 1.00 68.06 119 SER A O 1
ATOM 996 N N . TYR A 1 120 ? 18.795 3.494 -11.341 1.00 64.81 120 TYR A N 1
ATOM 997 C CA . TYR A 1 120 ? 19.403 3.685 -12.658 1.00 64.81 120 TYR A CA 1
ATOM 998 C C . TYR A 1 120 ? 18.662 4.725 -13.522 1.00 64.81 120 TYR A C 1
ATOM 1000 O O . TYR A 1 120 ? 19.324 5.513 -14.187 1.00 64.81 120 TYR A O 1
ATOM 1008 N N . LYS A 1 121 ? 17.318 4.789 -13.495 1.00 60.03 121 LYS A N 1
ATOM 1009 C CA . LYS A 1 121 ? 16.516 5.724 -14.321 1.00 60.03 121 LYS A CA 1
ATOM 1010 C C . LYS A 1 121 ? 16.314 7.117 -13.718 1.00 60.03 121 LYS A C 1
ATOM 1012 O O . LYS A 1 121 ? 16.125 8.072 -14.465 1.00 60.03 121 LYS A O 1
ATOM 1017 N N . SER A 1 122 ? 16.357 7.277 -12.391 1.00 52.09 122 SER A N 1
ATOM 1018 C CA . SER A 1 122 ? 16.205 8.601 -11.753 1.00 52.09 122 SER A CA 1
ATOM 1019 C C . SER A 1 122 ? 17.376 9.552 -12.060 1.00 52.09 122 SER A C 1
ATOM 1021 O O . SER A 1 122 ? 17.265 10.769 -11.898 1.00 52.09 122 SER A O 1
ATOM 1023 N N . LEU A 1 123 ? 18.476 9.012 -12.599 1.00 47.53 123 LEU A N 1
ATOM 1024 C CA . LEU A 1 123 ? 19.574 9.795 -13.162 1.00 47.53 123 LEU A CA 1
ATOM 1025 C C . LEU A 1 123 ? 19.191 10.541 -14.454 1.00 47.53 123 LEU A C 1
ATOM 1027 O O . LEU A 1 123 ? 19.918 11.457 -14.827 1.00 47.53 123 LEU A O 1
ATOM 1031 N N . GLU A 1 124 ? 18.076 10.201 -15.119 1.00 48.78 124 GLU A N 1
ATOM 1032 C CA . GLU A 1 124 ? 17.801 10.692 -16.478 1.00 48.78 124 GLU A CA 1
ATOM 1033 C C . GLU A 1 124 ? 16.556 11.593 -16.636 1.00 48.78 124 GLU A C 1
ATOM 1035 O O . GLU A 1 124 ? 16.607 12.484 -17.480 1.00 48.78 124 GLU A O 1
ATOM 1040 N N . GLU A 1 125 ? 15.460 11.455 -15.862 1.00 52.03 125 GLU A N 1
ATOM 1041 C CA . GLU A 1 125 ? 14.164 12.020 -16.335 1.00 52.03 125 GLU A CA 1
ATOM 1042 C C . GLU A 1 125 ? 13.427 13.104 -15.520 1.00 52.03 125 GLU A C 1
ATOM 1044 O O . GLU A 1 125 ? 12.612 13.816 -16.106 1.00 52.03 125 GLU A O 1
ATOM 1049 N N . ASP A 1 126 ? 13.675 13.350 -14.230 1.00 48.16 126 ASP A N 1
ATOM 1050 C CA . ASP A 1 126 ? 12.812 14.311 -13.501 1.00 48.16 126 ASP A CA 1
ATOM 1051 C C . ASP A 1 126 ? 13.363 15.756 -13.514 1.00 48.16 126 ASP A C 1
ATOM 1053 O O . ASP A 1 126 ? 13.958 16.230 -12.541 1.00 48.16 126 ASP A O 1
ATOM 1057 N N . GLY A 1 127 ? 13.122 16.474 -14.617 1.00 50.56 127 GLY A N 1
ATOM 1058 C CA . GLY A 1 127 ? 13.429 17.900 -14.828 1.00 50.56 127 GLY A CA 1
ATOM 1059 C C . GLY A 1 127 ? 12.512 18.900 -14.100 1.00 50.56 127 GLY A C 1
ATOM 1060 O O . GLY A 1 127 ? 12.320 20.011 -14.587 1.00 50.56 127 GLY A O 1
ATOM 1061 N N . LEU A 1 128 ? 11.910 18.527 -12.962 1.00 43.81 128 LEU A N 1
ATOM 1062 C CA . LEU A 1 128 ? 10.886 19.343 -12.279 1.00 43.81 128 LEU A CA 1
ATOM 1063 C C . LEU A 1 128 ? 11.273 19.892 -10.900 1.00 43.81 128 LEU A C 1
ATOM 1065 O O . LEU A 1 128 ? 10.472 20.569 -10.259 1.00 43.81 128 LEU A O 1
ATOM 1069 N N . LEU A 1 129 ? 12.505 19.663 -10.453 1.00 45.22 129 LEU A N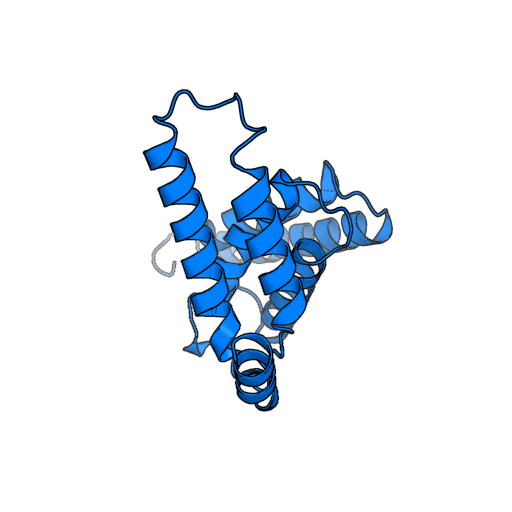 1
ATOM 1070 C CA . LEU A 1 129 ? 13.053 20.292 -9.256 1.00 45.22 129 LEU A CA 1
ATOM 1071 C C . LEU A 1 129 ? 14.506 20.667 -9.543 1.00 45.22 129 LEU A C 1
ATOM 1073 O O . LEU A 1 129 ? 15.333 19.782 -9.732 1.00 45.22 129 LEU A O 1
ATOM 1077 N N . LEU A 1 130 ? 14.817 21.968 -9.545 1.00 50.97 130 LEU A N 1
ATOM 1078 C CA . LEU A 1 130 ? 16.187 22.504 -9.547 1.00 50.97 130 LEU A CA 1
ATOM 1079 C C . LEU A 1 130 ? 16.865 22.221 -8.191 1.00 50.97 130 LEU A C 1
ATOM 1081 O O . LEU A 1 130 ? 17.282 23.131 -7.478 1.00 50.97 130 LEU A O 1
ATOM 1085 N N . LEU A 1 131 ? 16.891 20.960 -7.773 1.00 53.88 131 LEU A N 1
ATOM 1086 C CA . LEU A 1 131 ? 17.710 20.504 -6.663 1.00 53.88 131 LEU A CA 1
ATOM 1087 C C . LEU A 1 131 ? 19.061 20.096 -7.253 1.00 53.88 131 LEU A C 1
ATOM 1089 O O . LEU A 1 131 ? 19.078 19.518 -8.337 1.00 53.88 131 LEU A O 1
ATOM 1093 N N . PRO A 1 132 ? 20.185 20.358 -6.567 1.00 58.94 132 PRO A N 1
ATOM 1094 C CA . PRO A 1 132 ? 21.465 19.798 -6.978 1.00 58.94 132 PRO A CA 1
ATOM 1095 C C . PRO A 1 132 ? 21.313 18.282 -7.160 1.00 58.94 132 PRO A C 1
ATOM 1097 O O . PRO A 1 132 ? 20.772 17.629 -6.263 1.00 58.94 132 PRO A O 1
ATOM 1100 N N . ASP A 1 133 ? 21.775 17.728 -8.283 1.00 58.84 133 ASP A N 1
ATOM 1101 C CA . ASP A 1 133 ? 21.519 16.328 -8.671 1.00 58.84 133 ASP A CA 1
ATOM 1102 C C . ASP A 1 133 ? 21.866 15.324 -7.553 1.00 58.84 133 ASP A C 1
ATOM 1104 O O . ASP A 1 133 ? 21.134 14.363 -7.304 1.00 58.84 133 ASP A O 1
ATOM 1108 N N . GLY A 1 134 ? 22.919 15.612 -6.778 1.00 59.72 134 GLY A N 1
ATOM 1109 C CA . GLY A 1 134 ? 23.323 14.805 -5.623 1.00 59.72 134 GLY A CA 1
ATOM 1110 C C . GLY A 1 134 ? 22.332 14.809 -4.449 1.00 59.72 134 GLY A C 1
ATOM 1111 O O . GLY A 1 134 ? 22.186 13.796 -3.769 1.00 59.72 134 GLY A O 1
ATOM 1112 N N . LEU A 1 135 ? 21.612 15.910 -4.213 1.00 59.72 135 LEU A N 1
ATOM 1113 C CA . LEU A 1 135 ? 20.618 16.004 -3.137 1.00 59.72 135 LEU A CA 1
ATOM 1114 C C . LEU A 1 135 ? 19.336 15.250 -3.504 1.00 59.72 135 LEU A C 1
ATOM 1116 O O . LEU A 1 135 ? 18.769 14.550 -2.666 1.00 59.72 135 LEU A O 1
ATOM 1120 N N . LYS A 1 136 ? 18.890 15.368 -4.759 1.00 63.22 136 LYS A N 1
ATOM 1121 C CA . LYS A 1 136 ? 17.702 14.664 -5.256 1.00 63.22 136 LYS A CA 1
ATOM 1122 C C . LYS A 1 136 ? 17.908 13.148 -5.212 1.00 63.22 136 LYS A C 1
ATOM 1124 O O . LYS A 1 136 ? 17.082 12.447 -4.631 1.00 63.22 136 LYS A O 1
ATOM 1129 N N . GLY A 1 137 ? 19.042 12.664 -5.724 1.00 63.31 137 GLY A N 1
ATOM 1130 C CA . GLY A 1 137 ? 19.400 11.247 -5.657 1.00 63.31 137 GLY A CA 1
ATOM 1131 C C . GLY A 1 137 ? 19.494 10.727 -4.219 1.00 63.31 137 GLY A C 1
ATOM 1132 O O . GLY A 1 137 ? 18.962 9.661 -3.917 1.00 63.31 137 GLY A O 1
ATOM 1133 N N . ALA A 1 138 ? 20.083 11.503 -3.302 1.00 60.31 138 ALA A N 1
ATOM 1134 C CA . ALA A 1 138 ? 20.179 11.124 -1.892 1.00 60.31 138 ALA A CA 1
ATOM 1135 C C . ALA A 1 138 ? 18.807 11.014 -1.204 1.00 60.31 138 ALA A C 1
ATOM 1137 O O . ALA A 1 138 ? 18.582 10.084 -0.430 1.00 60.31 138 ALA A O 1
ATOM 1138 N N . LEU A 1 139 ? 17.875 11.929 -1.491 1.00 62.91 139 LEU A N 1
ATOM 1139 C CA . LEU A 1 139 ? 16.520 11.895 -0.928 1.00 62.91 139 LEU A CA 1
ATOM 1140 C C . LEU A 1 139 ? 15.708 10.708 -1.451 1.00 62.91 139 LEU A C 1
ATOM 1142 O O . LEU A 1 139 ? 14.985 10.068 -0.686 1.00 62.91 139 LEU A O 1
ATOM 1146 N N . GLU A 1 140 ? 15.834 10.387 -2.737 1.00 68.38 140 GLU A N 1
ATOM 1147 C CA . GLU A 1 140 ? 15.141 9.238 -3.318 1.00 68.38 140 GLU A CA 1
ATOM 1148 C C . GLU A 1 140 ? 15.721 7.914 -2.829 1.00 68.38 140 GLU A C 1
ATOM 1150 O O . GLU A 1 140 ? 14.959 7.039 -2.417 1.00 68.38 140 GLU A O 1
ATOM 1155 N N . GLN A 1 141 ? 17.049 7.798 -2.751 1.00 68.00 141 GLN A N 1
ATOM 1156 C CA . GLN A 1 141 ? 17.704 6.649 -2.123 1.00 68.00 141 GLN A CA 1
ATOM 1157 C C . GLN A 1 141 ? 17.278 6.494 -0.662 1.00 68.00 141 GLN A C 1
ATOM 1159 O O . GLN A 1 141 ? 16.895 5.400 -0.253 1.00 68.00 141 GLN A O 1
ATOM 1164 N N . ALA A 1 142 ? 17.268 7.577 0.121 1.00 64.81 142 ALA A N 1
ATOM 1165 C CA . ALA A 1 142 ? 16.810 7.539 1.508 1.00 64.81 142 ALA A CA 1
ATOM 1166 C C . ALA A 1 142 ? 15.352 7.063 1.610 1.00 64.81 142 ALA A C 1
ATOM 1168 O O . ALA A 1 142 ? 15.038 6.218 2.451 1.00 64.81 142 ALA A O 1
ATOM 1169 N N . SER A 1 143 ? 14.471 7.539 0.724 1.00 74.44 143 SER A N 1
ATOM 1170 C CA . SER A 1 143 ? 13.077 7.092 0.688 1.00 74.44 143 SER A CA 1
ATOM 1171 C C . SER A 1 143 ? 12.959 5.597 0.377 1.00 74.44 143 SER A C 1
ATOM 1173 O O . SER A 1 143 ? 12.168 4.909 1.020 1.00 74.44 143 SER A O 1
ATOM 1175 N N . TRP A 1 144 ? 13.748 5.071 -0.563 1.00 79.94 144 TRP A N 1
ATOM 1176 C CA . TRP A 1 144 ? 13.761 3.639 -0.879 1.00 79.94 144 TRP A CA 1
ATOM 1177 C C . TRP A 1 144 ? 14.336 2.784 0.250 1.00 79.94 144 TRP A C 1
ATOM 1179 O O . TRP A 1 144 ? 13.769 1.740 0.578 1.00 79.94 144 TRP A O 1
ATOM 1189 N N . ILE A 1 145 ? 15.405 3.242 0.905 1.00 78.12 145 ILE A N 1
ATOM 1190 C CA . ILE A 1 145 ? 15.995 2.570 2.071 1.00 78.12 145 ILE A CA 1
ATOM 1191 C C . ILE A 1 145 ? 14.956 2.431 3.189 1.00 78.12 145 ILE A C 1
ATOM 1193 O O . ILE A 1 145 ? 14.864 1.369 3.812 1.00 78.12 145 ILE A O 1
ATOM 1197 N N . ILE A 1 146 ? 14.143 3.465 3.427 1.00 79.88 146 ILE A N 1
ATOM 1198 C CA . ILE A 1 146 ? 13.060 3.436 4.421 1.00 79.88 146 ILE A CA 1
ATOM 1199 C C . ILE A 1 146 ? 12.024 2.364 4.058 1.00 79.88 146 ILE A C 1
ATOM 1201 O O . ILE A 1 146 ? 11.710 1.512 4.892 1.00 79.88 146 ILE A O 1
ATOM 1205 N N . VAL A 1 147 ? 11.553 2.345 2.807 1.00 83.00 147 VAL A N 1
ATOM 1206 C CA . VAL A 1 147 ? 10.572 1.358 2.319 1.00 83.00 147 VAL A CA 1
ATOM 1207 C C . VAL A 1 147 ? 11.096 -0.065 2.509 1.00 83.00 147 VAL A C 1
ATOM 1209 O O . VAL A 1 147 ? 10.420 -0.901 3.113 1.00 83.00 147 VAL A O 1
ATOM 1212 N N . ILE A 1 148 ? 12.324 -0.339 2.059 1.00 84.19 148 ILE A N 1
ATOM 1213 C CA . ILE A 1 148 ? 12.967 -1.656 2.173 1.00 84.19 148 ILE A CA 1
ATOM 1214 C C . ILE A 1 148 ? 13.132 -2.044 3.649 1.00 84.19 148 ILE A C 1
ATOM 1216 O O . ILE A 1 148 ? 12.840 -3.176 4.041 1.00 84.19 148 ILE A O 1
ATOM 1220 N N . THR A 1 149 ? 13.531 -1.096 4.500 1.00 83.50 149 THR A N 1
ATOM 1221 C CA . THR A 1 149 ? 13.707 -1.312 5.944 1.00 83.50 149 THR A CA 1
ATOM 1222 C C . THR A 1 149 ? 12.404 -1.676 6.652 1.00 83.50 149 THR A C 1
ATOM 1224 O O . THR A 1 149 ? 12.430 -2.453 7.615 1.00 83.50 149 THR A O 1
ATOM 1227 N N . HIS A 1 150 ? 11.273 -1.140 6.196 1.00 84.81 150 HIS A N 1
ATOM 1228 C CA . HIS A 1 150 ? 9.953 -1.508 6.700 1.00 84.81 150 HIS A CA 1
ATOM 1229 C C . HIS A 1 150 ? 9.447 -2.828 6.108 1.00 84.81 150 HIS A C 1
ATOM 1231 O O . HIS A 1 150 ? 8.870 -3.631 6.835 1.00 84.81 150 HIS A O 1
ATOM 1237 N N . CYS A 1 151 ? 9.702 -3.104 4.829 1.00 82.69 151 CYS A N 1
ATOM 1238 C CA . CYS A 1 151 ? 9.235 -4.329 4.177 1.00 82.69 151 CYS A CA 1
ATOM 1239 C C . CYS A 1 151 ? 10.006 -5.580 4.629 1.00 82.69 151 CYS A C 1
ATOM 1241 O O . CYS A 1 151 ? 9.403 -6.642 4.778 1.00 82.69 151 CYS A O 1
ATOM 1243 N N . ARG A 1 152 ? 11.309 -5.468 4.931 1.00 82.19 152 ARG A N 1
ATOM 1244 C CA . ARG A 1 152 ? 12.170 -6.620 5.276 1.00 82.19 152 ARG A CA 1
ATOM 1245 C C . ARG A 1 152 ? 11.689 -7.445 6.471 1.00 82.19 152 ARG A C 1
ATOM 1247 O O . ARG A 1 152 ? 11.982 -8.634 6.562 1.00 82.19 152 ARG A O 1
ATOM 1254 N N . THR A 1 153 ? 10.946 -6.843 7.403 1.00 81.88 153 THR A N 1
ATOM 1255 C CA . THR A 1 153 ? 10.372 -7.566 8.553 1.00 81.88 153 THR A CA 1
ATOM 1256 C C . THR A 1 153 ? 9.265 -8.543 8.154 1.00 81.88 153 THR A C 1
ATOM 1258 O O . THR A 1 153 ? 8.959 -9.446 8.931 1.00 81.88 153 THR A O 1
ATOM 1261 N N . TYR A 1 154 ? 8.720 -8.389 6.947 1.00 82.38 154 TYR A N 1
ATOM 1262 C CA . TYR A 1 154 ? 7.602 -9.152 6.391 1.00 82.38 154 TYR A CA 1
ATOM 1263 C C . TYR A 1 154 ? 8.017 -10.068 5.226 1.00 82.38 154 TYR A C 1
ATOM 1265 O O . TYR A 1 154 ? 7.167 -10.724 4.630 1.00 82.38 154 TYR A O 1
ATOM 1273 N N . PHE A 1 155 ? 9.311 -10.148 4.898 1.00 82.88 155 PHE A N 1
ATOM 1274 C CA . PHE A 1 155 ? 9.807 -11.080 3.880 1.00 82.88 155 PHE A CA 1
ATOM 1275 C C . PHE A 1 155 ? 9.716 -12.542 4.353 1.00 82.88 155 PHE A C 1
ATOM 1277 O O . PHE A 1 155 ? 9.785 -12.810 5.559 1.00 82.88 155 PHE A O 1
ATOM 1284 N N . PRO A 1 156 ? 9.560 -13.520 3.445 1.00 77.12 156 PRO A N 1
ATOM 1285 C CA . PRO A 1 156 ? 9.601 -14.932 3.816 1.00 77.12 156 PRO A CA 1
ATOM 1286 C C . PRO A 1 156 ? 10.985 -15.325 4.361 1.00 77.12 156 PRO A C 1
ATOM 1288 O O . PRO A 1 156 ? 11.993 -14.714 4.022 1.00 77.12 156 PRO A O 1
ATOM 1291 N N . LEU A 1 157 ? 11.057 -16.373 5.192 1.00 76.25 157 LEU A N 1
ATOM 1292 C CA . LEU A 1 157 ? 12.329 -16.854 5.768 1.00 76.25 157 LEU A CA 1
ATOM 1293 C C . LEU A 1 157 ? 13.353 -17.272 4.699 1.00 76.25 157 LEU A C 1
ATOM 1295 O O . LEU A 1 157 ? 14.555 -17.167 4.921 1.00 76.25 157 LEU A O 1
ATOM 1299 N N . GLN A 1 158 ? 12.872 -17.717 3.537 1.00 75.50 158 GLN A N 1
ATOM 1300 C CA . GLN A 1 158 ? 13.702 -18.100 2.393 1.00 75.50 158 GLN A CA 1
ATOM 1301 C C . GLN A 1 158 ? 14.385 -16.899 1.722 1.00 75.50 158 GLN A C 1
ATOM 1303 O O . GLN A 1 158 ? 15.448 -17.075 1.134 1.00 75.50 158 GLN A O 1
ATOM 1308 N N . ALA A 1 159 ? 13.848 -15.681 1.888 1.00 74.94 159 ALA A N 1
ATOM 1309 C CA . ALA A 1 159 ? 14.379 -14.477 1.251 1.00 74.94 159 ALA A CA 1
ATOM 1310 C C . ALA A 1 159 ? 15.848 -14.225 1.607 1.00 74.94 159 ALA A C 1
ATOM 1312 O O . ALA A 1 159 ? 16.622 -13.849 0.740 1.00 74.94 159 ALA A O 1
ATOM 1313 N N . THR A 1 160 ? 16.262 -14.484 2.853 1.00 77.19 160 THR A N 1
ATOM 1314 C CA . THR A 1 160 ? 17.667 -14.311 3.257 1.00 77.19 160 THR A CA 1
ATOM 1315 C C . THR A 1 160 ? 18.605 -15.174 2.418 1.00 77.19 160 THR A C 1
ATOM 1317 O O . THR A 1 160 ? 19.668 -14.709 2.030 1.00 77.19 160 THR A O 1
ATOM 1320 N N . ARG A 1 161 ? 18.214 -16.420 2.126 1.00 70.56 161 ARG A N 1
ATOM 1321 C CA . ARG A 1 161 ? 19.028 -17.338 1.325 1.00 70.56 161 ARG A CA 1
ATOM 1322 C C . ARG A 1 161 ? 19.068 -16.906 -0.137 1.00 70.56 161 ARG A C 1
ATOM 1324 O O . ARG A 1 161 ? 20.144 -16.831 -0.700 1.00 70.56 161 ARG A O 1
ATOM 1331 N N . GLU A 1 162 ? 17.918 -16.556 -0.705 1.00 77.88 162 GLU A N 1
ATOM 1332 C CA . GLU A 1 162 ? 17.838 -16.084 -2.092 1.00 77.88 162 GLU A CA 1
ATOM 1333 C C . GLU A 1 162 ? 18.649 -14.803 -2.327 1.00 77.88 162 GLU A C 1
ATOM 1335 O O . GLU A 1 162 ? 19.341 -14.699 -3.331 1.00 77.88 162 GLU A O 1
ATOM 1340 N N . ILE A 1 163 ? 18.598 -13.847 -1.392 1.00 77.12 163 ILE A N 1
ATOM 1341 C CA . ILE A 1 163 ? 19.383 -12.608 -1.474 1.00 77.12 163 ILE A CA 1
ATOM 1342 C C . ILE A 1 163 ? 20.885 -12.919 -1.404 1.00 77.12 163 ILE A C 1
ATOM 1344 O O . ILE A 1 163 ? 21.665 -12.317 -2.132 1.00 77.12 163 ILE A O 1
ATOM 1348 N N . LEU A 1 164 ? 21.303 -13.850 -0.538 1.00 72.88 164 LEU A N 1
ATOM 1349 C CA . LEU A 1 164 ? 22.709 -14.257 -0.438 1.00 72.88 164 LEU A CA 1
ATOM 1350 C C . LEU A 1 164 ? 23.195 -14.951 -1.715 1.00 72.88 164 LEU A C 1
ATOM 1352 O O . LEU A 1 164 ? 24.304 -14.669 -2.159 1.00 72.88 164 LEU A O 1
ATOM 1356 N N . ASP A 1 165 ? 22.366 -15.811 -2.306 1.00 75.44 165 ASP A N 1
ATOM 1357 C CA . ASP A 1 165 ? 22.684 -16.518 -3.549 1.00 75.44 165 ASP A CA 1
ATOM 1358 C C . ASP A 1 165 ? 22.781 -15.560 -4.759 1.00 75.44 165 ASP A C 1
ATOM 1360 O O . ASP A 1 165 ? 23.509 -15.853 -5.699 1.00 75.44 165 ASP A O 1
ATOM 1364 N N . GLU A 1 166 ? 22.087 -14.413 -4.747 1.00 71.44 166 GLU A N 1
ATOM 1365 C CA . GLU A 1 166 ? 22.151 -13.405 -5.825 1.00 71.44 166 GLU A CA 1
ATOM 1366 C C . GLU A 1 166 ? 23.306 -12.399 -5.696 1.00 71.44 166 GLU A C 1
ATOM 1368 O O . GLU A 1 166 ? 23.690 -11.781 -6.688 1.00 71.44 166 GLU A O 1
ATOM 1373 N N . VAL A 1 167 ? 23.845 -12.204 -4.489 1.00 63.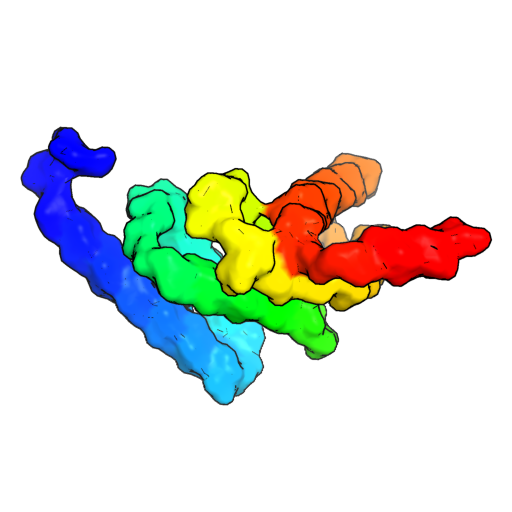19 167 VAL A N 1
ATOM 1374 C CA . VAL A 1 167 ? 24.936 -11.244 -4.214 1.00 63.19 167 VAL A CA 1
ATOM 1375 C C . VAL A 1 167 ? 26.316 -11.929 -4.156 1.00 63.19 167 VAL A C 1
ATOM 1377 O O . VAL A 1 167 ? 27.334 -11.236 -4.131 1.00 63.19 167 VAL A O 1
ATOM 1380 N N . SER A 1 168 ? 26.356 -13.268 -4.130 1.00 49.31 168 SER A N 1
ATOM 1381 C CA . SER A 1 168 ? 27.586 -14.086 -4.146 1.00 49.31 168 SER A CA 1
ATOM 1382 C C . SER A 1 168 ? 28.108 -14.317 -5.561 1.00 49.31 168 SER A C 1
ATOM 1384 O O . SER A 1 168 ? 29.348 -14.286 -5.727 1.00 49.31 168 SER A O 1
#

Sequence (168 aa):
LKCLPYFDELEKEADDHFRHIKAGLAHAVILRDTRPGLVHWICELDKYMNLYSRRFTKSDHIQLVKLVYSCLTMKKADFRLVKICAHSLSNLLFKKELLSREDVKLDWRPLHDIYVEVSYKSLEEDGLLLLPDGLKGALEQASWIIVITHCRTYFPLQATREILDEVS

Foldseek 3Di:
DVPDPCVVVVLVVLVVLVVVLVVQCVVCVVVVVLPPRNVVSLVSVVVSCVPVNPPDDLLVLLVLLVSLLCQLLPPPRDPSSVLSSLVSNLSSLVPVVSDALVSAADEVVSLVVVLVVCLVPVLPDDPPDPDDSVVVSVVVNVSSVSSSVSNVNNYDPCVVVVVVVVVD

Organism: Anisakis simplex (NCBI:txid6269)

InterPro domains:
  IPR035309 Proteasome activator complex subunit 4 [PTHR32170] (2-167)

pLDDT: mean 81.46, std 13.23, range [43.81, 97.06]

Radius of gyration: 17.56 Å; chains: 1; bounding box: 47×41×41 Å

Secondary structure (DSSP, 8-state):
-TTSTTHHHHHHHHHHHHHHHHHHHHHHHHTT-IIIIIHHHHHHHHHHHHHH-S-S-HHHHHHHHHH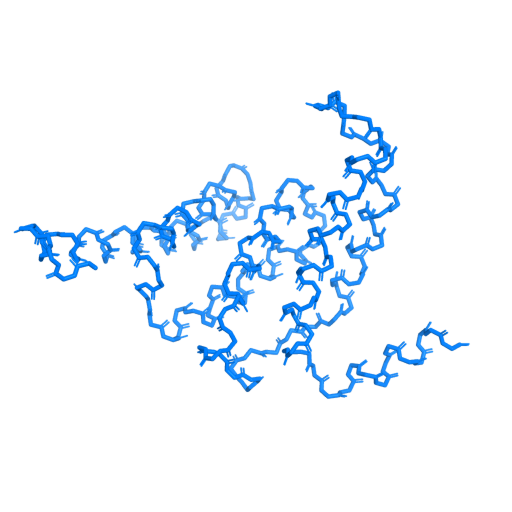HHHHHT-TT--HHHHHHHHHHHHHHHS-GGG--TTT----SHHHHHHHHHHHHHTTTS-TT----HHHHHHHHHHHHHHHHHHHGGGS-TTHHHHHHHHH-